Protein AF-A0A964LES9-F1 (afdb_monomer)

pLDDT: mean 86.51, std 13.23, range [36.75, 98.56]

Mean predicted aligned error: 6.89 Å

Radius of gyration: 18.0 Å; Cα contacts (8 Å, |Δi|>4): 198; chains: 1; bounding box: 48×31×53 Å

Solvent-accessible surface area (backbone atoms only — not comparable to full-atom values): 10037 Å² total; per-residue (Å²): 134,85,75,81,73,82,69,82,77,55,87,87,73,53,68,49,96,70,88,88,81,90,80,90,77,80,62,59,78,55,73,83,80,60,86,73,91,56,91,70,44,57,62,54,49,46,55,54,49,52,52,50,50,34,63,65,66,68,49,41,94,92,39,78,73,73,69,61,69,37,74,42,69,45,69,88,65,76,84,57,80,57,36,58,56,53,36,35,46,77,71,75,43,54,75,95,76,56,82,66,83,80,65,56,65,69,49,65,58,51,12,73,46,42,41,48,50,36,37,44,42,30,29,62,91,74,37,37,41,76,37,82,58,75,10,34,41,38,34,33,32,42,55,72,35,60,75,69,67,43,69,90,66,52,42,81,47,77,39,51,110

Foldseek 3Di:
DDDPDPPPPPPLPAFDDDDDDDDDFADDADLVVDDDDDDPPSVVVNVVNVVVVCVRVVADPVRVDDWDKDAWHYDPADPDDCLLVLLCVVVVHHPVVPADVVHDVVSVVQSVQKTWGIKGWADCVHRHDDQPARKIKTWIDGNVCVVVVVSVSIDIDIDDD

Secondary structure (DSSP, 8-state):
----------GGG-----------------GGGS---STTHHHHHHHHHHHHHHHHHT-BTTBS-----EESS----SSS--HHHHHHHHTT--GGG---SSPPHHHHHHHTTEEEEEEEE-BTTTT-B--TTT-EEEEEEEHHHHHTT-GGG-EEEEE--

Nearest PDB structures (foldseek):
  1pv5-assembly1_A  TM=6.752E-01  e=9.722E-05  Bacillus subtilis

Sequence (161 aa):
MSRYETGKLDGEFRSFPCAVSFSQNWTIPDIDHFRFEGEGEYEKAWENIEELKQDLNGVSEERPFKSRHRLFGWPDPVEGDMQLECQLVANGISYGKGYPNPMPELIKVGAKDWQLLLQIDTDEENPGWMWGDVGRIYYWIHKDDLAARRFENVRLFLQCS

Structure (mmCIF, N/CA/C/O backbone):
data_AF-A0A964LES9-F1
#
_entry.id   AF-A0A964LES9-F1
#
loop_
_atom_site.group_PDB
_atom_site.id
_atom_site.type_symbol
_atom_site.label_atom_id
_atom_site.label_alt_id
_atom_site.label_comp_id
_atom_site.label_asym_id
_atom_site.label_entity_id
_atom_site.label_seq_id
_atom_site.pdbx_PDB_ins_code
_atom_site.Cartn_x
_atom_site.Cartn_y
_atom_site.Cartn_z
_atom_site.occupancy
_atom_site.B_iso_or_equiv
_atom_site.auth_seq_id
_atom_site.auth_comp_id
_atom_site.auth_asym_id
_atom_site.auth_atom_id
_atom_site.pdbx_PDB_model_num
ATOM 1 N N . MET A 1 1 ? -24.183 3.644 -23.852 1.00 36.75 1 MET A N 1
ATOM 2 C CA . MET A 1 1 ? -22.932 3.069 -23.316 1.00 36.75 1 MET A CA 1
ATOM 3 C C . MET A 1 1 ? -21.833 3.384 -24.311 1.00 36.75 1 MET A C 1
ATOM 5 O O . MET A 1 1 ? -21.814 2.794 -25.383 1.00 36.75 1 MET A O 1
ATOM 9 N N . SER A 1 2 ? -21.025 4.401 -24.012 1.00 40.75 2 SER A N 1
ATOM 10 C CA . SER A 1 2 ? -19.882 4.783 -24.843 1.00 40.75 2 SER A CA 1
ATOM 11 C C . SER A 1 2 ? -18.831 3.681 -24.727 1.00 40.75 2 SER A C 1
ATOM 13 O O . SER A 1 2 ? -18.369 3.398 -23.624 1.00 40.75 2 SER A O 1
ATOM 15 N N . ARG A 1 3 ? -18.518 3.001 -25.833 1.00 43.09 3 ARG A N 1
ATOM 16 C CA . ARG A 1 3 ? -17.323 2.159 -25.904 1.00 43.09 3 ARG A CA 1
ATOM 17 C C . ARG A 1 3 ? -16.143 3.121 -25.909 1.00 43.09 3 ARG A C 1
ATOM 19 O O . ARG A 1 3 ? -16.045 3.925 -26.828 1.00 43.09 3 ARG A O 1
ATOM 26 N N . TYR A 1 4 ? -15.289 3.055 -24.894 1.00 46.28 4 TYR A N 1
ATOM 27 C CA . TYR A 1 4 ? -13.987 3.706 -24.959 1.00 46.28 4 TYR A CA 1
ATOM 28 C C . TYR A 1 4 ? -13.253 3.117 -26.168 1.00 46.28 4 TYR A C 1
ATOM 30 O O . TYR A 1 4 ? -12.919 1.932 -26.180 1.00 46.28 4 TYR A O 1
ATOM 38 N N . GLU A 1 5 ? -13.095 3.913 -27.224 1.00 46.25 5 GLU A N 1
ATOM 39 C CA . GLU A 1 5 ? -12.157 3.597 -28.292 1.00 46.25 5 GLU A CA 1
ATOM 40 C C . GLU A 1 5 ? -10.777 3.542 -27.640 1.00 46.25 5 GLU A C 1
ATOM 42 O O . GLU A 1 5 ? -10.341 4.503 -27.007 1.00 46.25 5 GLU A O 1
ATOM 47 N N . THR A 1 6 ? -10.107 2.396 -27.734 1.00 52.66 6 THR A N 1
ATOM 48 C CA . THR A 1 6 ? -8.700 2.282 -27.361 1.00 52.66 6 THR A CA 1
ATOM 49 C C . THR A 1 6 ? -7.923 3.165 -28.329 1.00 52.66 6 THR A C 1
ATOM 51 O O . THR A 1 6 ? -7.589 2.732 -29.436 1.00 52.66 6 THR A O 1
ATOM 54 N N . GLY A 1 7 ? -7.711 4.428 -27.953 1.00 55.47 7 GLY A N 1
ATOM 55 C CA . GLY A 1 7 ? -6.795 5.314 -28.654 1.00 55.47 7 GLY A CA 1
ATOM 56 C C . GLY A 1 7 ? -5.472 4.581 -28.844 1.00 55.47 7 GLY A C 1
ATOM 57 O O . GLY A 1 7 ? -5.034 3.841 -27.960 1.00 55.47 7 GLY A O 1
ATOM 58 N N . LYS A 1 8 ? -4.861 4.716 -30.023 1.00 54.16 8 LYS A N 1
ATOM 59 C CA . LYS A 1 8 ? -3.488 4.248 -30.215 1.00 54.16 8 LYS A CA 1
ATOM 60 C C . LYS A 1 8 ? -2.638 4.953 -29.163 1.00 54.16 8 LYS A C 1
ATOM 62 O O . LYS A 1 8 ? -2.453 6.159 -29.275 1.00 54.16 8 LYS A O 1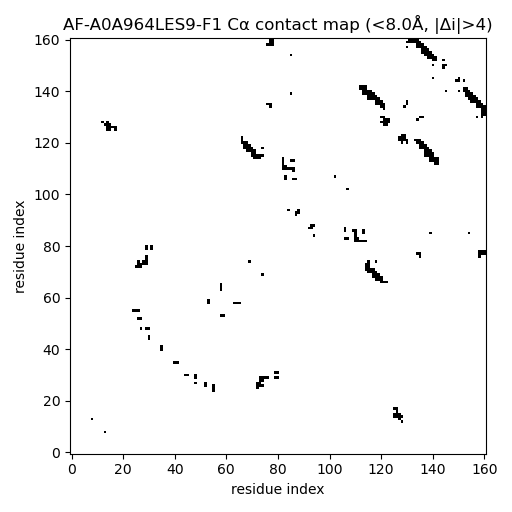
ATOM 67 N N . LEU A 1 9 ? -2.157 4.202 -28.175 1.00 58.03 9 LEU A N 1
ATOM 68 C CA . LEU A 1 9 ? -1.062 4.646 -27.327 1.00 58.03 9 LEU A CA 1
ATOM 69 C C . LEU A 1 9 ? 0.092 4.965 -28.285 1.00 58.03 9 LEU A C 1
ATOM 71 O O . LEU A 1 9 ? 0.536 4.106 -29.056 1.00 58.03 9 LEU A O 1
ATOM 75 N N . ASP A 1 10 ? 0.466 6.234 -28.345 1.00 58.16 10 ASP A N 1
ATOM 76 C CA . ASP A 1 10 ? 1.651 6.701 -29.044 1.00 58.16 10 ASP A CA 1
ATOM 77 C C . ASP A 1 10 ? 2.911 6.119 -28.382 1.00 58.16 10 ASP A C 1
ATOM 79 O O . ASP A 1 10 ? 2.863 5.390 -27.389 1.00 58.16 10 ASP A O 1
ATOM 83 N N . GLY A 1 11 ? 4.069 6.336 -29.007 1.00 58.81 11 GLY A N 1
ATOM 84 C CA . GLY A 1 11 ? 5.322 5.701 -28.588 1.00 58.81 11 GLY A CA 1
ATOM 85 C C . GLY A 1 11 ? 5.756 6.007 -27.150 1.00 58.81 11 GLY A C 1
ATOM 86 O O . GLY A 1 11 ? 6.621 5.291 -26.652 1.00 58.81 11 GLY A O 1
ATOM 87 N N . GLU A 1 12 ? 5.161 7.015 -26.508 1.00 61.53 12 GLU A N 1
ATOM 88 C CA . GLU A 1 12 ? 5.516 7.510 -25.173 1.00 61.53 12 GLU A CA 1
ATOM 89 C C . GLU A 1 12 ? 4.939 6.668 -24.022 1.00 61.53 12 GLU A C 1
ATOM 91 O O . GLU A 1 12 ? 5.509 6.677 -22.940 1.00 61.53 12 GLU A O 1
ATOM 96 N N . PHE A 1 13 ? 3.901 5.850 -24.245 1.00 66.31 13 PHE A N 1
ATOM 97 C CA . PHE A 1 13 ? 3.311 4.982 -23.202 1.00 66.31 13 PHE A CA 1
ATOM 98 C C . PHE A 1 13 ? 3.594 3.490 -23.426 1.00 66.31 13 PHE A C 1
ATOM 100 O O . PHE A 1 13 ? 2.767 2.619 -23.132 1.00 66.31 13 PHE A O 1
ATOM 107 N N . ARG A 1 14 ? 4.751 3.168 -24.015 1.00 71.81 14 ARG A N 1
ATOM 108 C CA . ARG A 1 14 ? 5.150 1.778 -24.262 1.00 71.81 14 ARG A CA 1
ATOM 109 C C . ARG A 1 14 ? 5.530 1.099 -22.954 1.00 71.81 14 ARG A C 1
ATOM 111 O O . ARG A 1 14 ? 6.516 1.465 -22.335 1.00 71.81 14 ARG A O 1
ATOM 118 N N . SER A 1 15 ? 4.791 0.049 -22.613 1.00 79.50 15 SER A N 1
ATOM 119 C CA . SER A 1 15 ? 5.236 -0.938 -21.634 1.00 79.50 15 SER A CA 1
ATOM 120 C C . SER A 1 15 ? 5.711 -2.200 -22.340 1.00 79.50 15 SER A C 1
ATOM 122 O O . SER A 1 15 ? 5.209 -2.568 -23.410 1.00 79.50 15 SER A O 1
ATOM 124 N N . PHE A 1 16 ? 6.684 -2.870 -21.740 1.00 81.75 16 PHE A N 1
ATOM 125 C CA . PHE A 1 16 ? 7.219 -4.124 -22.244 1.00 81.75 16 PHE A CA 1
ATOM 126 C C . PHE A 1 16 ? 6.779 -5.276 -21.342 1.00 81.75 16 PHE A C 1
ATOM 128 O O . PHE A 1 16 ? 6.797 -5.141 -20.120 1.00 81.75 16 PHE A O 1
ATOM 135 N N . PRO A 1 17 ? 6.385 -6.431 -21.903 1.00 85.94 17 PRO A N 1
ATOM 136 C CA . PRO A 1 17 ? 6.217 -7.628 -21.098 1.00 85.94 17 PRO A CA 1
ATOM 137 C C . PRO A 1 17 ? 7.530 -7.950 -20.381 1.00 85.94 17 PRO A C 1
ATOM 139 O O . PRO A 1 17 ? 8.571 -8.094 -21.024 1.00 85.94 17 PRO A O 1
ATOM 142 N N . CYS A 1 18 ? 7.475 -8.100 -19.063 1.00 87.81 18 CYS A N 1
ATOM 143 C CA . CYS A 1 18 ? 8.614 -8.479 -18.241 1.00 87.81 18 CYS A CA 1
ATOM 144 C C . CYS A 1 18 ? 8.290 -9.737 -17.424 1.00 87.81 18 CYS A C 1
ATOM 146 O O . CYS A 1 18 ? 7.128 -10.090 -17.204 1.00 87.81 18 CYS A O 1
ATOM 148 N N . ALA A 1 19 ? 9.329 -10.465 -17.017 1.00 90.75 19 ALA A N 1
ATOM 149 C CA . ALA A 1 19 ? 9.161 -11.606 -16.130 1.00 90.75 19 ALA A CA 1
ATOM 150 C C . ALA A 1 19 ? 8.921 -11.117 -14.697 1.00 90.75 19 ALA A C 1
ATOM 152 O O . ALA A 1 19 ? 9.601 -10.208 -14.230 1.00 90.75 19 ALA A O 1
ATOM 153 N N . VAL A 1 20 ? 7.998 -11.763 -13.986 1.00 90.44 20 VAL A N 1
ATOM 154 C CA . VAL A 1 20 ? 7.761 -11.485 -12.566 1.00 90.44 20 VAL A CA 1
ATOM 155 C C . VAL A 1 20 ? 8.575 -12.461 -11.722 1.00 90.44 20 VAL A C 1
ATOM 157 O O . VAL A 1 20 ? 8.438 -13.677 -11.865 1.00 90.44 20 VAL A O 1
ATOM 160 N N . SER A 1 21 ? 9.399 -11.931 -10.821 1.00 91.56 21 SER A N 1
ATOM 161 C CA . SER A 1 21 ? 10.096 -12.702 -9.790 1.00 91.56 21 SER A CA 1
ATOM 162 C C . SER A 1 21 ? 9.573 -12.320 -8.414 1.00 91.56 21 SER A C 1
ATOM 164 O O . SER A 1 21 ? 9.537 -11.140 -8.074 1.00 91.56 21 SER A O 1
ATOM 166 N N . PHE A 1 22 ? 9.209 -13.315 -7.609 1.00 93.38 22 PHE A N 1
ATOM 167 C CA . PHE A 1 22 ? 8.725 -13.089 -6.252 1.00 93.38 22 PHE A CA 1
ATOM 168 C C . PHE A 1 22 ? 9.833 -13.326 -5.230 1.00 93.38 22 PHE A C 1
ATOM 170 O O . PHE A 1 22 ? 10.567 -14.311 -5.305 1.00 93.38 22 PHE A O 1
ATOM 177 N N . SER A 1 23 ? 9.892 -12.452 -4.233 1.00 92.81 23 SER A N 1
ATOM 178 C CA . SER A 1 23 ? 10.693 -12.619 -3.024 1.00 92.81 23 SER A CA 1
ATOM 179 C C . SER A 1 23 ? 9.886 -12.153 -1.821 1.00 92.81 23 SER A C 1
ATOM 181 O O . SER A 1 23 ? 9.071 -11.239 -1.936 1.00 92.81 23 SER A O 1
ATOM 183 N N . GLN A 1 24 ? 10.125 -12.759 -0.662 1.00 93.25 24 GLN A N 1
ATOM 184 C CA . GLN A 1 24 ? 9.564 -12.277 0.595 1.00 93.25 24 GLN A CA 1
ATOM 185 C C . GLN A 1 24 ? 10.468 -11.197 1.180 1.00 93.25 24 GLN A C 1
ATOM 187 O O . GLN A 1 24 ? 11.690 -11.329 1.146 1.00 93.25 24 GLN A O 1
ATOM 192 N N . ASN A 1 25 ? 9.861 -10.147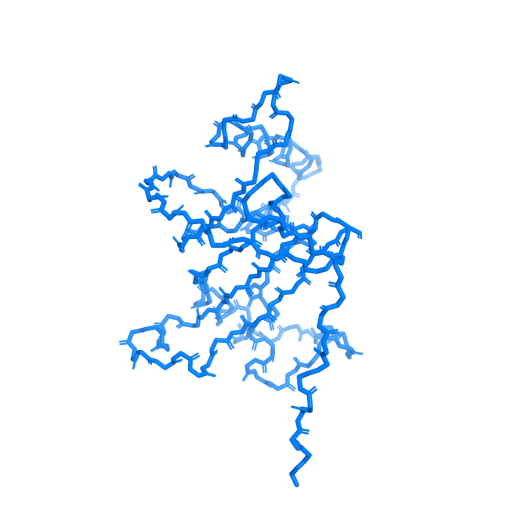 1.720 1.00 90.69 25 ASN A N 1
ATOM 193 C CA . ASN A 1 25 ? 10.562 -9.099 2.441 1.00 90.69 25 ASN A CA 1
ATOM 194 C C . ASN A 1 25 ? 9.697 -8.618 3.608 1.00 90.69 25 ASN A C 1
ATOM 196 O O . ASN A 1 25 ? 8.470 -8.735 3.563 1.00 90.69 25 ASN A O 1
ATOM 200 N N . TRP A 1 26 ? 10.335 -8.083 4.642 1.00 93.56 26 TRP A N 1
ATOM 201 C CA . TRP A 1 26 ? 9.636 -7.388 5.709 1.00 93.56 26 TRP A CA 1
ATOM 202 C C . TRP A 1 26 ? 9.207 -6.000 5.235 1.00 93.56 26 TRP A C 1
ATOM 204 O O . TRP A 1 26 ? 9.853 -5.364 4.404 1.00 93.56 26 TRP A O 1
ATOM 214 N N . THR A 1 27 ? 8.087 -5.543 5.778 1.00 93.19 27 THR A N 1
ATOM 215 C CA . THR A 1 27 ? 7.535 -4.206 5.561 1.00 93.19 27 THR A CA 1
ATOM 216 C C . THR A 1 27 ? 7.083 -3.669 6.905 1.00 93.19 27 THR A C 1
ATOM 218 O O . THR A 1 27 ? 6.622 -4.455 7.739 1.00 93.19 27 THR A O 1
ATOM 221 N N . ILE A 1 28 ? 7.159 -2.360 7.099 1.00 92.94 28 ILE A N 1
ATOM 222 C CA . ILE A 1 28 ? 6.738 -1.691 8.331 1.00 92.94 28 ILE A CA 1
ATOM 223 C C . ILE A 1 28 ? 5.627 -0.685 8.026 1.00 92.94 28 ILE A C 1
ATOM 225 O O . ILE A 1 28 ? 5.576 -0.189 6.901 1.00 92.94 28 ILE A O 1
ATOM 229 N N . PRO A 1 29 ? 4.722 -0.418 8.983 1.00 92.00 29 PRO A N 1
ATOM 230 C CA . PRO A 1 29 ? 3.679 0.576 8.791 1.00 92.00 29 PRO A CA 1
ATOM 231 C C . PRO A 1 29 ? 4.271 1.965 8.573 1.00 92.00 29 PRO A C 1
ATOM 233 O O . PRO A 1 29 ? 5.380 2.264 9.024 1.00 92.00 29 PRO A O 1
ATOM 236 N N . ASP A 1 30 ? 3.491 2.810 7.913 1.00 89.75 30 ASP A N 1
ATOM 237 C CA . ASP A 1 30 ? 3.821 4.220 7.783 1.00 89.75 30 ASP A CA 1
ATOM 238 C C . ASP A 1 30 ? 3.690 4.966 9.125 1.00 89.75 30 ASP A C 1
ATOM 240 O O . ASP A 1 30 ? 3.065 4.466 10.069 1.00 89.75 30 ASP A O 1
ATOM 244 N N . ILE A 1 31 ? 4.282 6.159 9.221 1.00 90.31 31 ILE A N 1
ATOM 245 C CA . ILE A 1 31 ? 4.280 6.961 10.446 1.00 90.31 31 ILE A CA 1
ATOM 246 C C . ILE A 1 31 ? 2.862 7.289 10.936 1.00 90.31 31 ILE A C 1
ATOM 248 O O . ILE A 1 31 ? 2.632 7.341 12.146 1.00 90.31 31 ILE A O 1
ATOM 252 N N . ASP A 1 32 ? 1.901 7.398 10.016 1.00 87.81 32 ASP A N 1
ATOM 253 C CA . ASP A 1 32 ? 0.486 7.669 10.302 1.00 87.81 32 ASP A CA 1
ATOM 254 C C . ASP A 1 32 ? -0.183 6.613 11.208 1.00 87.81 32 ASP A C 1
ATOM 256 O O . ASP A 1 32 ? -1.243 6.855 11.794 1.00 87.81 32 ASP A O 1
ATOM 260 N N . HIS A 1 33 ? 0.429 5.433 11.370 1.00 88.44 33 HIS A N 1
ATOM 261 C CA . HIS A 1 33 ? -0.062 4.372 12.261 1.00 88.44 33 HIS A CA 1
ATOM 262 C C . HIS A 1 33 ? 0.316 4.558 13.729 1.00 88.44 33 HIS A C 1
ATOM 264 O O . HIS A 1 33 ? -0.207 3.851 14.599 1.00 88.44 33 HIS A O 1
ATOM 270 N N . PHE A 1 34 ? 1.213 5.491 14.025 1.00 89.69 34 PHE A N 1
ATOM 271 C CA . PHE A 1 34 ? 1.722 5.729 15.367 1.00 89.69 34 PHE A CA 1
ATOM 272 C C . PHE A 1 34 ? 1.065 6.955 16.005 1.00 89.69 34 PHE A C 1
ATOM 274 O O . PHE A 1 34 ? 0.489 7.819 15.348 1.00 89.69 34 PHE A O 1
ATOM 281 N N . ARG A 1 35 ? 1.109 7.007 17.338 1.00 88.56 35 ARG A N 1
ATOM 282 C CA . ARG A 1 35 ? 0.637 8.152 18.120 1.00 88.56 35 ARG A CA 1
ATOM 283 C C . ARG A 1 35 ? 1.813 8.771 18.846 1.00 88.56 35 ARG A C 1
ATOM 285 O O . ARG A 1 35 ? 2.595 8.046 19.455 1.00 88.56 35 ARG A O 1
ATOM 292 N N . PHE A 1 36 ? 1.868 10.093 18.811 1.00 90.56 36 PHE A N 1
ATOM 293 C CA . PHE A 1 36 ? 2.921 10.893 19.418 1.00 90.56 36 PHE A CA 1
ATOM 294 C C . PHE A 1 36 ? 2.276 11.869 20.396 1.00 90.56 36 PHE A C 1
ATOM 296 O O . PHE A 1 36 ? 1.273 12.504 20.062 1.00 90.56 36 PHE A O 1
ATOM 303 N N . GLU A 1 37 ? 2.812 11.947 21.610 1.00 88.88 37 GLU A N 1
ATOM 304 C CA . GLU A 1 37 ? 2.277 12.806 22.677 1.00 88.88 37 GLU A CA 1
ATOM 305 C C . GLU A 1 37 ? 3.299 13.865 23.116 1.00 88.88 37 GLU A C 1
ATOM 307 O O . GLU A 1 37 ? 2.912 14.918 23.625 1.00 88.88 37 GLU A O 1
ATOM 312 N N . GLY A 1 38 ? 4.592 13.610 22.897 1.00 89.56 38 GLY A N 1
ATOM 313 C CA . GLY A 1 38 ? 5.691 14.510 23.229 1.00 89.56 38 GLY A CA 1
ATOM 314 C C . GLY A 1 38 ? 6.176 15.373 22.061 1.00 89.56 38 GLY A C 1
ATOM 315 O O . GLY A 1 38 ? 6.124 14.990 20.892 1.00 89.56 38 GLY A O 1
ATOM 316 N N . GLU A 1 39 ? 6.712 16.548 22.396 1.00 89.25 39 GLU A N 1
ATOM 317 C CA . GLU A 1 39 ? 7.379 17.438 21.441 1.00 89.25 39 GLU A CA 1
ATOM 318 C C . GLU A 1 39 ? 8.642 16.770 20.869 1.00 89.25 39 GLU A C 1
ATOM 320 O O . GLU A 1 39 ? 9.488 16.264 21.614 1.00 89.25 39 GLU A O 1
ATOM 325 N N . GLY A 1 40 ? 8.777 16.753 19.541 1.00 89.44 40 GLY A N 1
ATOM 326 C CA . GLY A 1 40 ? 9.924 16.149 18.860 1.00 89.44 40 GLY A CA 1
ATOM 327 C C . GLY A 1 40 ? 9.891 14.619 18.754 1.00 89.44 40 GLY A C 1
ATOM 328 O O . GLY A 1 40 ? 10.866 14.028 18.287 1.00 89.44 40 GLY A O 1
ATOM 329 N N . GLU A 1 41 ? 8.838 13.943 19.234 1.00 93.69 41 GLU A N 1
ATOM 330 C CA . GLU A 1 41 ? 8.706 12.483 19.095 1.00 93.69 41 GLU A CA 1
ATOM 331 C C . GLU A 1 41 ? 8.397 12.071 17.656 1.00 93.69 41 GLU A C 1
ATOM 333 O O . GLU A 1 41 ? 8.933 11.068 17.188 1.00 93.69 41 GLU A O 1
ATOM 338 N N . TYR A 1 42 ? 7.570 12.858 16.962 1.00 92.31 42 TYR A N 1
ATOM 339 C CA . TYR A 1 42 ? 7.188 12.601 15.576 1.00 92.31 42 TYR A CA 1
ATOM 340 C C . TYR A 1 42 ? 8.408 12.633 14.657 1.00 92.31 42 TYR A C 1
ATOM 342 O O . TYR A 1 42 ? 8.650 11.678 13.930 1.00 92.31 42 TYR A O 1
ATOM 350 N N . GLU A 1 43 ? 9.216 13.692 14.730 1.00 93.31 43 GLU A N 1
ATOM 351 C CA . GLU A 1 43 ? 10.388 13.882 13.874 1.00 93.31 43 GLU A CA 1
ATOM 352 C C . GLU A 1 43 ? 11.402 12.754 14.070 1.00 93.31 43 GLU A C 1
ATOM 354 O O . GLU A 1 43 ? 11.864 12.157 13.102 1.00 93.31 43 GLU A O 1
ATOM 359 N N . LYS A 1 44 ? 11.675 12.379 15.326 1.00 93.19 44 LYS A N 1
ATOM 360 C CA . LYS A 1 44 ? 12.563 11.249 15.636 1.00 93.19 44 LYS A CA 1
ATOM 361 C C . LYS A 1 44 ? 12.011 9.924 15.121 1.00 93.19 44 LYS A C 1
ATOM 363 O O . LYS A 1 44 ? 12.766 9.081 14.646 1.00 93.19 44 LYS A O 1
ATOM 368 N N . ALA A 1 45 ? 10.708 9.694 15.265 1.00 93.81 45 ALA A N 1
ATOM 369 C CA . ALA A 1 45 ? 10.085 8.475 14.768 1.00 93.81 45 ALA A CA 1
ATOM 370 C C . ALA A 1 45 ? 10.106 8.418 13.241 1.00 93.81 45 ALA A C 1
ATOM 372 O O . ALA A 1 45 ? 10.359 7.352 12.689 1.00 93.81 45 ALA A O 1
ATOM 373 N N . TRP A 1 46 ? 9.898 9.555 12.579 1.00 91.62 46 TRP A N 1
ATOM 374 C CA . TRP A 1 46 ? 9.977 9.679 11.132 1.00 91.62 46 TRP A CA 1
ATOM 375 C C . TRP A 1 46 ? 11.369 9.317 10.623 1.00 91.62 46 TRP A C 1
ATOM 377 O O . TRP A 1 46 ? 11.485 8.426 9.788 1.00 91.62 46 TRP A O 1
ATOM 387 N N . GLU A 1 47 ? 12.417 9.914 11.196 1.00 92.88 47 GLU A N 1
ATOM 388 C CA . GLU A 1 47 ? 13.809 9.605 10.841 1.00 92.88 47 GLU A CA 1
ATOM 389 C C . GLU A 1 47 ? 14.111 8.106 10.999 1.00 92.88 47 GLU A C 1
ATOM 391 O O . GLU A 1 47 ? 14.605 7.473 10.068 1.00 92.88 47 GLU A O 1
ATOM 396 N N . ASN A 1 48 ? 13.727 7.511 12.135 1.00 92.75 48 ASN A N 1
ATOM 397 C CA . ASN A 1 48 ? 13.947 6.084 12.393 1.00 92.75 48 ASN A CA 1
ATOM 398 C C . ASN A 1 48 ? 13.164 5.173 11.429 1.00 92.75 48 ASN A C 1
ATOM 400 O O . ASN A 1 48 ? 13.664 4.128 11.014 1.00 92.75 48 ASN A O 1
ATOM 404 N N . ILE A 1 49 ? 11.915 5.520 11.103 1.00 92.19 49 ILE A N 1
ATOM 405 C CA . ILE A 1 49 ? 11.082 4.744 10.175 1.00 92.19 49 ILE A CA 1
ATOM 406 C C . ILE A 1 49 ? 11.660 4.822 8.763 1.00 92.19 49 ILE A C 1
ATOM 408 O O . ILE A 1 49 ? 11.730 3.796 8.089 1.00 92.19 49 ILE A O 1
ATOM 412 N N . GLU A 1 50 ? 12.095 5.999 8.318 1.00 89.00 50 GLU A N 1
ATOM 413 C CA . GLU A 1 50 ? 12.694 6.170 6.995 1.00 89.00 50 GLU A CA 1
ATOM 414 C C . GLU A 1 50 ? 14.038 5.441 6.872 1.00 89.00 50 GLU A C 1
ATOM 416 O O . GLU A 1 50 ? 14.265 4.768 5.866 1.00 89.00 50 GLU A O 1
ATOM 421 N N . GLU A 1 51 ? 14.885 5.465 7.906 1.00 90.50 51 GLU A N 1
ATOM 422 C CA . GLU A 1 51 ? 16.115 4.660 7.955 1.00 90.50 51 GLU A CA 1
ATOM 423 C C . GLU A 1 51 ? 15.798 3.157 7.845 1.00 90.50 51 GLU A C 1
ATOM 425 O O . GLU A 1 51 ? 16.329 2.460 6.978 1.00 90.50 51 GLU A O 1
ATOM 430 N N . LEU A 1 52 ? 14.839 2.659 8.633 1.00 91.50 52 LEU A N 1
ATOM 431 C CA . LEU A 1 52 ? 14.407 1.259 8.559 1.00 91.50 52 LEU A CA 1
ATOM 432 C C . LEU A 1 52 ? 13.813 0.895 7.192 1.00 91.50 52 LEU A C 1
ATOM 434 O O . LEU A 1 52 ? 14.055 -0.205 6.690 1.00 91.50 52 LEU A O 1
ATOM 438 N N . LYS A 1 53 ? 13.035 1.789 6.567 1.00 89.25 53 LYS A N 1
ATOM 439 C CA . LYS A 1 53 ? 12.516 1.583 5.207 1.00 89.25 53 LYS A CA 1
ATOM 440 C C . LYS A 1 53 ? 13.669 1.482 4.208 1.00 89.25 53 LYS A C 1
ATOM 442 O O . LYS A 1 53 ? 13.618 0.607 3.345 1.00 89.25 53 LYS A O 1
ATOM 447 N N . GLN A 1 54 ? 14.698 2.324 4.305 1.00 87.25 54 GLN A N 1
ATOM 448 C CA . GLN A 1 54 ? 15.870 2.264 3.421 1.00 87.25 54 GLN A CA 1
ATOM 449 C C . GLN A 1 54 ? 16.609 0.928 3.553 1.00 87.25 54 GLN A C 1
ATOM 451 O O . GLN A 1 54 ? 16.837 0.263 2.534 1.00 87.25 54 GLN A O 1
ATOM 456 N N . ASP A 1 55 ? 16.868 0.487 4.786 1.00 88.69 55 ASP A N 1
ATOM 457 C CA . ASP A 1 55 ? 17.512 -0.795 5.087 1.00 88.69 55 ASP A CA 1
ATOM 458 C C . ASP A 1 55 ? 16.716 -1.982 4.533 1.00 88.69 55 ASP A C 1
ATOM 460 O O . ASP A 1 55 ? 17.249 -2.829 3.809 1.00 88.69 55 ASP A O 1
ATOM 464 N N . LEU A 1 56 ? 15.409 -2.029 4.814 1.00 88.94 56 LEU A N 1
ATOM 465 C CA . LEU A 1 56 ? 14.520 -3.090 4.332 1.00 88.94 56 LEU A CA 1
ATOM 466 C C . LEU A 1 56 ? 14.419 -3.114 2.806 1.00 88.94 56 LEU A C 1
ATOM 468 O O . LEU A 1 56 ? 14.270 -4.179 2.201 1.00 88.94 56 LEU A O 1
ATOM 472 N N . ASN A 1 57 ? 14.502 -1.951 2.168 1.00 85.25 57 ASN A N 1
ATOM 473 C CA . ASN A 1 57 ? 14.399 -1.818 0.721 1.00 85.25 57 ASN A CA 1
ATOM 474 C C . ASN A 1 57 ? 15.730 -2.064 -0.003 1.00 85.25 57 ASN A C 1
ATOM 476 O O . ASN A 1 57 ? 15.735 -2.226 -1.230 1.00 85.25 57 ASN A O 1
ATOM 480 N N . GLY A 1 58 ? 16.839 -2.149 0.738 1.00 83.06 58 GLY A N 1
ATOM 481 C CA . GLY A 1 58 ? 18.182 -2.273 0.181 1.00 83.06 58 GLY A CA 1
ATOM 482 C C . GLY A 1 58 ? 18.547 -1.075 -0.695 1.00 83.06 58 GLY A C 1
ATOM 483 O O . GLY A 1 58 ? 19.157 -1.258 -1.752 1.00 83.06 58 GLY A O 1
ATOM 484 N N . VAL A 1 59 ? 18.091 0.116 -0.300 1.00 76.06 59 VAL A N 1
ATOM 485 C CA . VAL A 1 59 ? 18.454 1.391 -0.929 1.00 76.06 59 VAL A CA 1
ATOM 486 C C . VAL A 1 59 ? 19.820 1.805 -0.387 1.00 76.06 59 VAL A C 1
ATOM 488 O O . VAL A 1 59 ? 20.106 1.635 0.793 1.00 76.06 59 VAL A O 1
ATOM 491 N N . SER A 1 60 ? 20.683 2.317 -1.257 1.00 68.38 60 SER A N 1
ATOM 492 C CA . SER A 1 60 ? 21.998 2.847 -0.888 1.00 68.38 60 SER A CA 1
ATOM 493 C C . SER A 1 60 ? 22.309 4.085 -1.720 1.00 68.38 60 SER A C 1
ATOM 495 O O . SER A 1 60 ? 21.631 4.343 -2.714 1.00 68.38 60 SER A O 1
ATOM 497 N N . GLU A 1 61 ? 23.364 4.826 -1.376 1.00 68.19 61 GLU A N 1
ATOM 498 C CA . GLU A 1 61 ? 23.829 5.961 -2.192 1.00 68.19 61 GLU A CA 1
ATOM 499 C C . GLU A 1 61 ? 24.112 5.566 -3.655 1.00 68.19 61 GLU A C 1
ATOM 501 O O . GLU A 1 61 ? 23.917 6.365 -4.567 1.00 68.19 61 GLU A O 1
ATOM 506 N N . GLU A 1 62 ? 24.524 4.316 -3.898 1.00 62.66 62 GLU A N 1
ATOM 507 C CA . GLU A 1 62 ? 24.796 3.783 -5.241 1.00 62.66 62 GLU A CA 1
ATOM 508 C C . GLU A 1 62 ? 23.525 3.384 -6.006 1.00 62.66 62 GLU A C 1
ATOM 510 O O . GLU A 1 62 ? 23.537 3.280 -7.233 1.00 62.66 62 GLU A O 1
ATOM 515 N N . ARG A 1 63 ? 22.424 3.128 -5.290 1.00 59.22 63 ARG A N 1
ATOM 516 C CA . ARG A 1 63 ? 21.105 2.808 -5.849 1.00 59.22 63 ARG A CA 1
ATOM 517 C C . ARG A 1 63 ? 20.035 3.593 -5.095 1.00 59.22 63 ARG A C 1
ATOM 519 O O . ARG A 1 63 ? 19.259 2.990 -4.349 1.00 59.22 63 ARG A O 1
ATOM 526 N N . PRO A 1 64 ? 19.987 4.923 -5.290 1.00 63.25 64 PRO A N 1
ATOM 527 C CA . PRO A 1 64 ? 19.067 5.786 -4.554 1.00 63.25 64 PRO A CA 1
ATOM 528 C C . PRO A 1 64 ? 17.607 5.497 -4.920 1.00 63.25 64 PRO A C 1
ATOM 530 O O . PRO A 1 64 ? 16.703 5.742 -4.125 1.00 63.25 64 PRO A O 1
ATOM 533 N N . PHE A 1 65 ? 17.378 4.913 -6.101 1.00 67.50 65 PHE A N 1
ATOM 534 C CA . PHE A 1 65 ? 16.062 4.540 -6.594 1.00 67.50 65 PHE A CA 1
ATOM 535 C C . PHE A 1 65 ? 16.074 3.086 -7.051 1.00 67.50 65 PHE A C 1
ATOM 537 O O . PHE A 1 65 ? 16.824 2.688 -7.940 1.00 67.50 65 PHE A O 1
ATOM 544 N N . LYS A 1 66 ? 15.230 2.280 -6.412 1.00 81.88 66 LYS A N 1
ATOM 545 C CA . LYS A 1 66 ? 14.927 0.914 -6.823 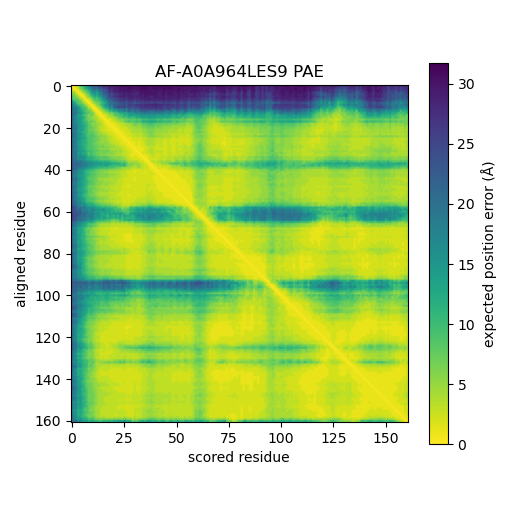1.00 81.88 66 LYS A CA 1
ATOM 546 C C . LYS A 1 66 ? 13.419 0.756 -6.779 1.00 81.88 66 LYS A C 1
ATOM 548 O O . LYS A 1 66 ? 12.842 0.914 -5.702 1.00 81.88 66 LYS A O 1
ATOM 553 N N . SER A 1 67 ? 12.813 0.457 -7.921 1.00 89.19 67 SER A N 1
ATOM 554 C CA . SER A 1 67 ? 11.373 0.232 -8.048 1.00 89.19 67 SER A CA 1
ATOM 555 C C . SER A 1 67 ? 10.915 -0.926 -7.168 1.00 89.19 67 SER A C 1
ATOM 557 O O . SER A 1 67 ? 11.578 -1.968 -7.089 1.00 89.19 67 SER A O 1
ATOM 559 N N . ARG A 1 68 ? 9.793 -0.739 -6.467 1.00 90.25 68 ARG A N 1
ATOM 560 C CA . ARG A 1 68 ? 9.264 -1.707 -5.494 1.00 90.25 68 ARG A CA 1
ATOM 561 C C . ARG A 1 68 ? 7.795 -2.007 -5.724 1.00 90.25 68 ARG A C 1
ATOM 563 O O . ARG A 1 68 ? 6.897 -1.335 -5.216 1.00 90.25 68 ARG A O 1
ATOM 570 N N . HIS A 1 69 ? 7.567 -3.114 -6.412 1.00 94.06 69 HIS A N 1
ATOM 571 C CA . HIS A 1 69 ? 6.248 -3.726 -6.525 1.00 94.06 69 HIS A CA 1
ATOM 572 C C . HIS A 1 69 ? 6.006 -4.636 -5.316 1.00 94.06 69 HIS A C 1
ATOM 574 O O . HIS A 1 69 ? 6.896 -5.397 -4.929 1.00 94.06 69 HIS A O 1
ATOM 580 N N . ARG A 1 70 ? 4.818 -4.578 -4.704 1.00 94.88 70 ARG A N 1
ATOM 581 C CA . ARG A 1 70 ? 4.493 -5.369 -3.501 1.00 94.88 70 ARG A CA 1
ATOM 582 C C . ARG A 1 70 ? 3.139 -6.035 -3.622 1.00 94.88 70 ARG A C 1
ATOM 584 O O . ARG A 1 70 ? 2.180 -5.407 -4.045 1.00 94.88 70 ARG A O 1
ATOM 591 N N . LEU A 1 71 ? 3.052 -7.284 -3.184 1.00 96.88 71 LEU A N 1
ATOM 592 C CA . LEU A 1 71 ? 1.790 -7.982 -2.976 1.00 96.88 71 LEU A CA 1
ATOM 593 C C . LEU A 1 71 ? 1.619 -8.177 -1.467 1.00 96.88 71 LEU A C 1
ATOM 595 O O . LEU A 1 71 ? 2.434 -8.869 -0.857 1.00 96.88 71 LEU A O 1
ATOM 599 N N . PHE A 1 72 ? 0.571 -7.589 -0.887 1.00 96.81 72 PHE A N 1
ATOM 600 C CA . PHE A 1 72 ? 0.360 -7.516 0.567 1.00 96.81 72 PHE A CA 1
ATOM 601 C C . PHE A 1 72 ? 1.491 -6.806 1.343 1.00 96.81 72 PHE A C 1
ATOM 603 O O . PHE A 1 72 ? 2.386 -6.194 0.758 1.00 96.81 72 PHE A O 1
ATOM 610 N N . GLY A 1 73 ? 1.424 -6.868 2.678 1.00 95.31 73 GLY A N 1
ATOM 611 C CA . GLY A 1 73 ? 2.324 -6.150 3.583 1.00 95.31 73 GLY A CA 1
ATOM 612 C C . GLY A 1 73 ? 1.888 -4.703 3.809 1.00 95.31 73 GLY A C 1
ATOM 613 O O . GLY A 1 73 ? 0.724 -4.356 3.600 1.00 95.31 73 GLY A O 1
ATOM 614 N N . TRP A 1 74 ? 2.829 -3.874 4.252 1.00 95.25 74 TRP A N 1
ATOM 615 C CA . TRP A 1 74 ? 2.648 -2.429 4.366 1.00 95.25 74 TRP A CA 1
ATOM 616 C C . TRP A 1 74 ? 3.100 -1.721 3.077 1.00 95.25 74 TRP A C 1
ATOM 618 O O . TRP A 1 74 ? 4.093 -2.145 2.474 1.00 95.25 74 TRP A O 1
ATOM 628 N N . PRO A 1 75 ? 2.369 -0.685 2.630 1.00 94.44 75 PRO A N 1
ATOM 629 C CA . PRO A 1 75 ? 2.737 0.110 1.460 1.00 94.44 75 PRO A CA 1
ATOM 630 C C . PRO A 1 75 ? 3.939 1.024 1.742 1.00 94.44 75 PRO A C 1
ATOM 632 O O . PRO A 1 75 ? 4.262 1.298 2.894 1.00 94.44 75 PRO A O 1
ATOM 635 N N . ASP A 1 76 ? 4.538 1.554 0.674 1.00 92.19 76 ASP A N 1
ATOM 636 C CA . ASP A 1 76 ? 5.457 2.701 0.716 1.00 92.19 76 ASP A CA 1
ATOM 637 C C . ASP A 1 76 ? 4.726 3.968 0.207 1.00 92.19 76 ASP A C 1
ATOM 639 O O . ASP A 1 76 ? 4.957 4.364 -0.945 1.00 92.19 76 ASP A O 1
ATOM 643 N N . PRO A 1 77 ? 3.806 4.563 0.998 1.00 92.69 77 PRO A N 1
ATOM 644 C CA . PRO A 1 77 ? 2.979 5.682 0.550 1.00 92.69 77 PRO A CA 1
ATOM 645 C C . PRO A 1 77 ? 3.827 6.903 0.178 1.00 92.69 77 PRO A C 1
ATOM 647 O O . PRO A 1 77 ? 4.913 7.110 0.715 1.00 92.69 77 PRO A O 1
ATOM 650 N N . VAL A 1 78 ? 3.318 7.711 -0.753 1.00 91.00 78 VAL A N 1
ATOM 651 C CA . VAL A 1 78 ? 3.928 8.994 -1.151 1.00 91.00 78 VAL A CA 1
ATOM 652 C C . VAL A 1 78 ? 3.259 10.152 -0.410 1.00 91.00 78 VAL A C 1
ATOM 654 O O . VAL A 1 78 ? 3.941 11.058 0.052 1.00 91.00 78 VAL A O 1
ATOM 657 N N . GLU A 1 79 ? 1.935 10.095 -0.244 1.00 90.31 79 GLU A N 1
ATOM 658 C CA . GLU A 1 79 ? 1.125 11.182 0.332 1.00 90.31 79 GLU A CA 1
ATOM 659 C C . GLU A 1 79 ? 0.496 10.813 1.692 1.00 90.31 79 GLU A C 1
ATOM 661 O O . GLU A 1 79 ? -0.366 11.532 2.193 1.00 90.31 79 GLU A O 1
ATOM 666 N N . GLY A 1 80 ? 0.916 9.693 2.291 1.00 90.38 80 GLY A N 1
ATOM 667 C CA . GLY A 1 80 ? 0.393 9.177 3.565 1.00 90.38 80 GLY A CA 1
ATOM 668 C C . GLY A 1 80 ? -0.522 7.956 3.425 1.00 90.38 80 GLY A C 1
ATOM 669 O O . GLY A 1 80 ? -0.748 7.427 2.327 1.00 90.38 80 GLY A O 1
ATOM 670 N N . ASP A 1 81 ? -1.013 7.462 4.563 1.00 90.94 81 ASP A N 1
ATOM 671 C CA . ASP A 1 81 ? -1.803 6.230 4.647 1.00 90.94 81 ASP A CA 1
ATOM 672 C C . ASP A 1 81 ? -3.198 6.345 3.998 1.00 90.94 81 ASP A C 1
ATOM 674 O O . ASP A 1 81 ? -3.918 7.331 4.142 1.00 90.94 81 ASP A O 1
ATOM 678 N N . MET A 1 82 ? -3.620 5.278 3.311 1.00 93.81 82 MET A N 1
ATOM 679 C CA . MET A 1 82 ? -4.870 5.236 2.538 1.00 93.81 82 MET A CA 1
ATOM 680 C C . MET A 1 82 ? -6.009 4.463 3.229 1.00 93.81 82 MET A C 1
ATOM 682 O O . MET A 1 82 ? -7.114 4.379 2.683 1.00 93.81 82 MET A O 1
ATOM 686 N N . GLN A 1 83 ? -5.807 3.860 4.407 1.00 94.00 83 GLN A N 1
ATOM 687 C CA . GLN A 1 83 ? -6.822 3.002 5.040 1.00 94.00 83 GLN A CA 1
ATOM 688 C C . GLN A 1 83 ? -8.075 3.779 5.435 1.00 94.00 83 GLN A C 1
ATOM 690 O O . GLN A 1 83 ? -9.204 3.314 5.235 1.00 94.00 83 GLN A O 1
ATOM 695 N N . LEU A 1 84 ? -7.880 4.977 5.987 1.00 91.25 84 LEU A N 1
ATOM 696 C CA . LEU A 1 84 ? -8.983 5.860 6.347 1.00 91.25 84 LEU A CA 1
ATOM 697 C C . LEU A 1 84 ? -9.774 6.276 5.102 1.00 91.25 84 LEU A C 1
ATOM 699 O O . LEU A 1 84 ? -11.007 6.248 5.117 1.00 91.25 84 LEU A O 1
ATOM 703 N N . GLU A 1 85 ? -9.077 6.601 4.016 1.00 90.62 85 GLU A N 1
ATOM 704 C CA . GLU A 1 85 ? -9.687 6.978 2.741 1.00 90.62 85 GLU A CA 1
ATOM 705 C C . GLU A 1 85 ? -10.508 5.837 2.147 1.00 90.62 85 GLU A C 1
ATOM 707 O O . GLU A 1 85 ? -11.661 6.037 1.756 1.00 90.62 85 GLU A O 1
ATOM 712 N N . CYS A 1 86 ? -9.966 4.617 2.159 1.00 94.19 86 CYS A N 1
ATOM 713 C CA . CYS A 1 86 ? -10.695 3.433 1.724 1.00 94.19 86 CYS A CA 1
ATOM 714 C C . CYS A 1 86 ? -12.012 3.272 2.492 1.00 94.19 86 CYS A C 1
ATOM 716 O O . CYS A 1 86 ? -13.068 3.051 1.887 1.00 94.19 86 CYS A O 1
ATOM 718 N N . GLN A 1 87 ? -11.967 3.431 3.818 1.00 94.19 87 GLN A N 1
ATOM 719 C CA . GLN A 1 87 ? -13.146 3.285 4.662 1.00 94.19 87 GLN A CA 1
ATOM 720 C C . GLN A 1 87 ? -14.174 4.389 4.423 1.00 94.19 87 GLN A C 1
ATOM 722 O O . GLN A 1 87 ? -15.373 4.109 4.375 1.00 94.19 87 GLN A O 1
ATOM 727 N N . LEU A 1 88 ? -13.739 5.632 4.239 1.00 91.38 88 LEU A N 1
ATOM 728 C CA . LEU A 1 88 ? -14.631 6.745 3.917 1.00 91.38 88 LEU A CA 1
ATOM 729 C C . LEU A 1 88 ? -15.352 6.509 2.594 1.00 91.38 88 LEU A C 1
ATOM 731 O O . LEU A 1 88 ? -16.583 6.578 2.549 1.00 91.38 88 LEU A O 1
ATOM 735 N N . VAL A 1 89 ? -14.613 6.139 1.546 1.00 89.69 89 VAL A N 1
ATOM 736 C CA . VAL A 1 89 ? -15.180 5.861 0.221 1.00 89.69 89 VAL A CA 1
ATOM 737 C C . VAL A 1 89 ? -16.156 4.688 0.280 1.00 89.69 89 VAL A C 1
ATOM 739 O O . VAL A 1 89 ? -17.240 4.761 -0.300 1.00 89.69 89 VAL A O 1
ATOM 742 N N . ALA A 1 90 ? -15.834 3.626 1.022 1.00 90.81 90 ALA A N 1
ATOM 743 C CA . ALA A 1 90 ? -16.740 2.494 1.223 1.00 90.81 90 ALA A CA 1
ATOM 744 C C . ALA A 1 90 ? -18.035 2.863 1.964 1.00 90.81 90 ALA A C 1
ATOM 746 O O . ALA A 1 90 ? -19.048 2.190 1.792 1.00 90.81 90 ALA A O 1
ATOM 747 N N . ASN A 1 91 ? -18.028 3.962 2.721 1.00 90.12 91 ASN A N 1
ATOM 748 C CA . ASN A 1 91 ? -19.201 4.525 3.386 1.00 90.12 91 ASN A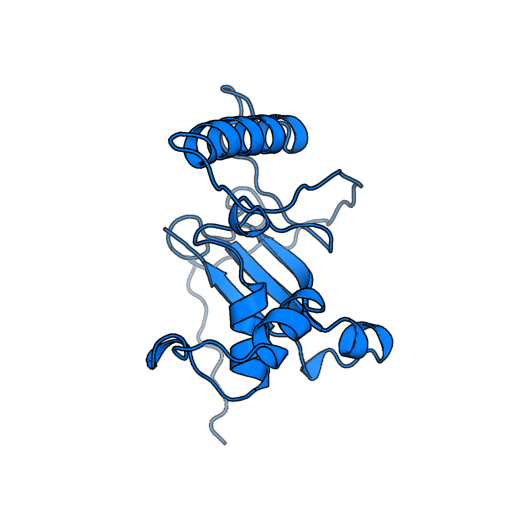 CA 1
ATOM 749 C C . ASN A 1 91 ? -19.808 5.721 2.620 1.00 90.12 91 ASN A C 1
ATOM 751 O O . ASN A 1 91 ? -20.612 6.470 3.172 1.00 90.12 91 ASN A O 1
ATOM 755 N N . GLY A 1 92 ? -19.449 5.906 1.343 1.00 88.00 92 GLY A N 1
ATOM 756 C CA . GLY A 1 92 ? -20.026 6.932 0.467 1.00 88.00 92 GLY A CA 1
ATOM 757 C C . GLY A 1 92 ? -19.516 8.356 0.714 1.00 88.00 92 GLY A C 1
ATOM 758 O O . GLY A 1 92 ? -20.136 9.317 0.253 1.00 88.00 92 GLY A O 1
ATOM 759 N N . ILE A 1 93 ? -18.400 8.512 1.427 1.00 85.81 93 ILE A N 1
ATOM 760 C CA . ILE A 1 93 ? -17.790 9.804 1.753 1.00 85.81 93 ILE A CA 1
ATOM 761 C C . ILE A 1 93 ? -16.595 10.026 0.820 1.00 85.81 93 ILE A C 1
ATOM 763 O O . ILE A 1 93 ? -15.649 9.245 0.808 1.00 85.81 93 ILE A O 1
ATOM 767 N N . SER A 1 94 ? -16.653 11.082 0.005 1.00 73.69 94 SER A N 1
ATOM 768 C CA . SER A 1 94 ? -15.625 11.396 -0.997 1.00 73.69 94 SER A CA 1
ATOM 769 C C . SER A 1 94 ? -14.634 12.451 -0.498 1.00 73.69 94 SER A C 1
ATOM 771 O O . SER A 1 94 ? -15.043 13.444 0.107 1.00 73.69 94 SER A O 1
ATOM 773 N N . TYR A 1 95 ? -13.358 12.261 -0.853 1.00 63.25 95 TYR A N 1
ATOM 774 C CA . TYR A 1 95 ? -12.212 13.138 -0.577 1.00 63.25 95 TYR A CA 1
ATOM 775 C C . TYR A 1 95 ? -12.472 14.624 -0.878 1.00 63.25 95 TYR A C 1
ATOM 777 O O . TYR A 1 95 ? -12.142 15.496 -0.078 1.00 63.25 95 TYR A O 1
ATOM 785 N N . GLY A 1 96 ? -13.171 14.931 -1.979 1.00 62.06 96 GLY A N 1
ATOM 786 C CA . GLY A 1 96 ? -13.418 16.312 -2.417 1.00 62.06 96 GLY A CA 1
ATOM 787 C C . GLY A 1 96 ? -14.308 17.152 -1.489 1.00 62.06 96 GLY A C 1
ATOM 788 O O . GLY A 1 96 ? -14.503 18.337 -1.746 1.00 62.06 96 GLY A O 1
ATOM 789 N N . LYS A 1 97 ? -14.875 16.557 -0.431 1.00 62.3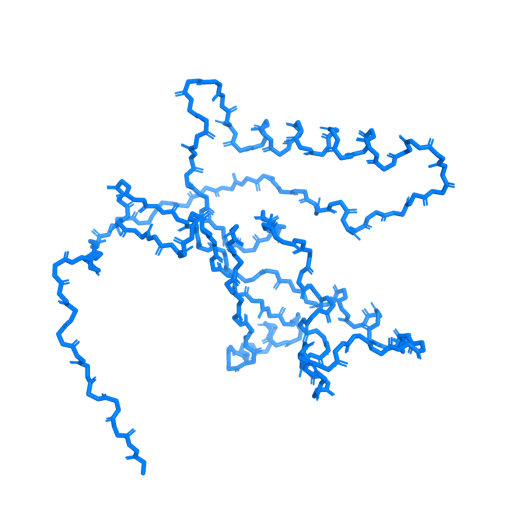8 97 LYS A N 1
ATOM 790 C CA . LYS A 1 97 ? -15.706 17.250 0.569 1.00 62.38 97 LYS A CA 1
ATOM 791 C C . LYS A 1 97 ? -15.006 17.441 1.919 1.00 62.38 97 LYS A C 1
ATOM 793 O O . LYS A 1 97 ? -15.614 18.014 2.822 1.00 62.38 97 LYS A O 1
ATOM 798 N N . GLY A 1 98 ? -13.755 16.994 2.042 1.00 68.12 98 GLY A N 1
ATOM 799 C CA . GLY A 1 98 ? -13.010 16.980 3.295 1.00 68.12 98 GLY A CA 1
ATOM 800 C C . GLY A 1 98 ? -13.432 15.853 4.241 1.00 68.12 98 GLY A C 1
ATOM 801 O O . GLY A 1 98 ? -14.409 15.133 4.017 1.00 68.12 98 GLY A O 1
ATOM 802 N N . TYR A 1 99 ? -12.665 15.702 5.319 1.00 79.12 99 TYR A N 1
ATOM 803 C CA . TYR A 1 99 ? -12.911 14.694 6.343 1.00 79.12 99 TYR A CA 1
ATOM 804 C C . TYR A 1 99 ? -14.057 15.111 7.281 1.00 79.12 99 TYR A C 1
ATOM 806 O O . TYR A 1 99 ? -14.101 16.266 7.715 1.00 79.12 99 TYR A O 1
ATOM 814 N N . PRO A 1 100 ? -14.970 14.189 7.649 1.00 80.44 100 PRO A N 1
ATOM 815 C CA . PRO A 1 100 ? -15.951 14.452 8.693 1.00 80.44 100 PRO A CA 1
ATOM 816 C C . PRO A 1 100 ? -15.274 14.890 9.996 1.00 80.44 100 PRO A C 1
ATO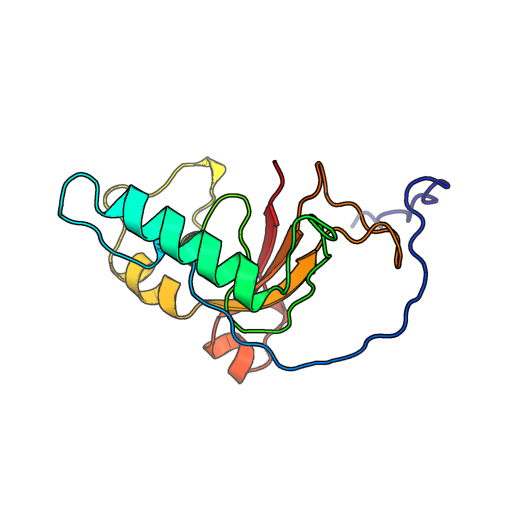M 818 O O . PRO A 1 100 ? -14.323 14.254 10.453 1.00 80.44 100 PRO A O 1
ATOM 821 N N . ASN A 1 101 ? -15.803 15.943 10.617 1.00 81.75 101 ASN A N 1
ATOM 822 C CA . ASN A 1 101 ? -15.368 16.408 11.928 1.00 81.75 101 ASN A CA 1
ATOM 823 C C . ASN A 1 101 ? -16.596 16.622 12.844 1.00 81.75 101 ASN A C 1
ATOM 825 O O . ASN A 1 101 ? -17.391 17.523 12.566 1.00 81.75 101 ASN A O 1
ATOM 829 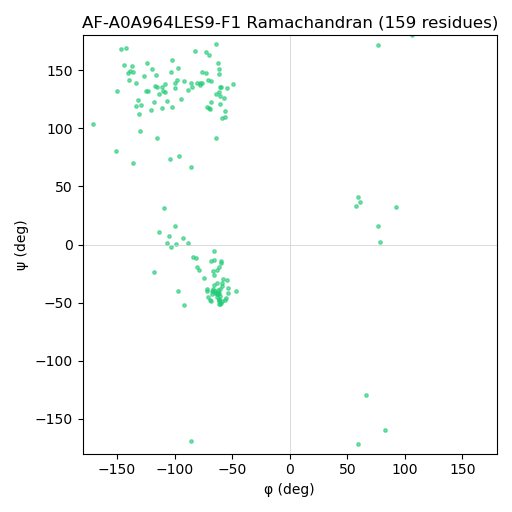N N . PRO A 1 102 ? -16.787 15.810 13.905 1.00 86.00 102 PRO A N 1
ATOM 830 C CA . PRO A 1 102 ? -15.895 14.737 14.343 1.00 86.00 102 PRO A CA 1
ATOM 831 C C . PRO A 1 102 ? -15.932 13.521 13.408 1.00 86.00 102 PRO A C 1
ATOM 833 O O . PRO A 1 102 ? -16.973 13.176 12.848 1.00 86.00 102 PRO A O 1
ATOM 836 N N . MET A 1 103 ? -14.791 12.843 13.281 1.00 85.94 103 MET A N 1
ATOM 837 C CA . MET A 1 103 ? -14.704 11.580 12.550 1.00 85.94 103 MET A CA 1
ATOM 838 C C . MET A 1 103 ? -15.463 10.483 13.320 1.00 85.94 103 MET A C 1
ATOM 840 O O . MET A 1 103 ? -15.107 10.231 14.477 1.00 85.94 103 MET A O 1
ATOM 844 N N . PRO A 1 104 ? -16.467 9.807 12.721 1.00 86.94 104 PRO A N 1
ATOM 845 C CA . PRO A 1 104 ? -17.203 8.747 13.402 1.00 86.94 104 PRO A CA 1
ATOM 846 C C . PRO A 1 104 ? -16.283 7.598 13.825 1.00 86.94 104 PRO A C 1
ATOM 848 O O . PRO A 1 104 ? -15.481 7.113 13.029 1.00 86.94 104 PRO A O 1
ATOM 851 N N . GLU A 1 105 ? -16.436 7.103 15.054 1.00 87.56 105 GLU A N 1
ATOM 852 C CA . GLU A 1 105 ? -15.594 6.011 15.570 1.00 87.56 105 GLU A CA 1
ATOM 853 C C . GLU A 1 105 ? -15.686 4.736 14.719 1.00 87.56 105 GLU A C 1
ATOM 855 O O . GLU A 1 105 ? -14.674 4.087 14.477 1.00 87.56 105 GLU A O 1
ATOM 860 N N . LEU A 1 106 ? -16.863 4.422 14.166 1.00 86.38 106 LEU A N 1
ATOM 861 C CA . LEU A 1 106 ? -17.035 3.285 13.250 1.00 86.38 106 LEU A CA 1
ATOM 862 C C . LEU A 1 106 ? -16.150 3.386 11.995 1.00 86.38 106 LEU A C 1
ATOM 864 O O . LEU A 1 106 ? -15.671 2.366 11.505 1.00 86.38 106 LEU A O 1
ATOM 868 N N . ILE A 1 107 ? -15.893 4.601 11.495 1.00 89.44 107 ILE A N 1
ATOM 869 C CA . ILE A 1 107 ? -14.974 4.822 10.371 1.00 89.44 107 ILE A CA 1
ATOM 870 C C . ILE A 1 107 ? -13.530 4.586 10.823 1.00 89.44 107 ILE A C 1
ATOM 872 O O . ILE A 1 107 ? -12.793 3.863 10.161 1.00 89.44 107 ILE A O 1
ATOM 876 N N . LYS A 1 108 ? -13.128 5.114 11.985 1.00 85.25 108 LYS A N 1
ATOM 877 C CA . LYS A 1 108 ? -11.764 4.910 12.506 1.00 85.25 108 LYS A CA 1
ATOM 878 C C . LYS A 1 108 ? -11.455 3.439 12.775 1.00 85.25 108 LYS A C 1
ATOM 880 O O . LYS A 1 108 ? -10.353 2.980 12.489 1.00 85.25 108 LYS A O 1
ATOM 885 N N . VAL A 1 109 ? -12.412 2.702 13.341 1.00 89.06 109 VAL A N 1
ATOM 886 C CA . VAL A 1 109 ? -12.240 1.272 13.620 1.00 89.06 109 VAL A CA 1
ATOM 887 C C . VAL A 1 109 ? -12.209 0.473 12.318 1.00 89.06 109 VAL A C 1
ATOM 889 O O . VAL A 1 109 ? -11.284 -0.313 12.135 1.00 89.06 109 VAL A O 1
ATOM 892 N N . GLY A 1 110 ? -13.149 0.715 11.398 1.00 92.50 110 GLY A N 1
ATOM 893 C CA . GLY A 1 110 ? -13.227 -0.020 10.131 1.00 92.50 110 GLY A CA 1
ATOM 894 C C . GLY A 1 110 ? -12.042 0.218 9.189 1.00 92.50 110 GLY A C 1
ATOM 895 O O . GLY A 1 110 ? -11.683 -0.672 8.425 1.00 92.50 110 GLY A O 1
ATOM 896 N N . ALA A 1 111 ? -11.371 1.372 9.279 1.00 93.00 111 ALA A N 1
ATOM 897 C CA . ALA A 1 111 ? -10.152 1.644 8.513 1.00 93.00 111 ALA A CA 1
ATOM 898 C C . ALA A 1 111 ? -9.085 0.547 8.706 1.00 93.00 111 ALA A C 1
ATOM 900 O O . ALA A 1 111 ? -8.449 0.122 7.745 1.00 93.00 111 ALA A O 1
ATOM 901 N N . LYS A 1 112 ? -8.959 -0.007 9.918 1.00 93.00 112 LYS A N 1
ATOM 902 C CA . LYS A 1 112 ? -7.949 -1.025 10.270 1.00 93.00 112 LYS A CA 1
ATOM 903 C C . LYS A 1 112 ? -8.115 -2.370 9.551 1.00 93.00 112 LYS A C 1
ATOM 905 O O . LYS A 1 112 ? -7.213 -3.214 9.605 1.00 93.00 112 LYS A O 1
ATOM 910 N N . ASP A 1 113 ? -9.258 -2.590 8.909 1.00 96.56 113 ASP A N 1
ATOM 911 C CA . ASP A 1 113 ? -9.558 -3.816 8.170 1.00 96.56 113 ASP A CA 1
ATOM 912 C C . ASP A 1 113 ? -9.336 -3.702 6.663 1.00 96.56 113 ASP A C 1
ATOM 914 O O . ASP A 1 113 ? -9.448 -4.696 5.943 1.00 96.56 113 ASP A O 1
ATOM 918 N N . TRP A 1 114 ? -8.904 -2.532 6.197 1.00 97.31 114 TRP A N 1
ATOM 919 C CA . TRP A 1 114 ? -8.289 -2.379 4.886 1.00 97.31 114 TRP A CA 1
ATOM 920 C C . TRP A 1 114 ? -6.838 -2.845 4.918 1.00 97.31 114 TRP A C 1
ATOM 922 O O . TRP A 1 114 ? -6.110 -2.591 5.873 1.00 97.31 114 TRP A O 1
ATOM 932 N N . GLN A 1 115 ? -6.420 -3.543 3.868 1.00 97.50 115 GLN A N 1
ATOM 933 C CA . GLN A 1 115 ? -5.031 -3.948 3.670 1.00 97.50 115 GLN A CA 1
ATOM 934 C C . GLN A 1 115 ? -4.611 -3.734 2.218 1.00 97.50 115 GLN A C 1
ATOM 936 O O . GLN A 1 115 ? -5.447 -3.786 1.304 1.00 97.50 115 GLN A O 1
ATOM 941 N N . LEU A 1 116 ? -3.310 -3.534 2.014 1.00 98.19 116 LEU A N 1
ATOM 942 C CA . LEU A 1 116 ? -2.725 -3.498 0.686 1.00 98.19 116 LEU A CA 1
ATOM 943 C C . LEU A 1 116 ? -2.960 -4.850 0.003 1.00 98.19 116 LEU A C 1
ATOM 945 O O . LEU A 1 116 ? -2.643 -5.904 0.553 1.00 98.19 116 LEU A O 1
ATOM 949 N N . LEU A 1 117 ? -3.510 -4.819 -1.205 1.00 98.50 117 LEU A N 1
ATOM 950 C CA . LEU A 1 117 ? -3.562 -5.969 -2.099 1.00 98.50 117 LEU A CA 1
ATOM 951 C C . LEU A 1 117 ? -2.337 -5.968 -3.013 1.00 98.50 117 LEU A C 1
ATOM 953 O O . LEU A 1 117 ? -1.626 -6.966 -3.081 1.00 98.50 117 LEU A O 1
ATOM 957 N N . LEU A 1 118 ? -2.084 -4.847 -3.693 1.00 98.19 118 LEU A N 1
ATOM 958 C CA . LEU A 1 118 ? -1.004 -4.705 -4.666 1.00 98.19 118 LEU A CA 1
ATOM 959 C C . LEU A 1 118 ? -0.508 -3.256 -4.709 1.00 98.19 118 LEU A C 1
ATOM 961 O O . LEU A 1 118 ? -1.309 -2.340 -4.849 1.00 98.19 118 LEU A O 1
ATOM 965 N N . GLN A 1 119 ? 0.802 -3.063 -4.651 1.00 97.56 119 GLN A N 1
ATOM 966 C CA . GLN A 1 119 ? 1.490 -1.818 -4.976 1.00 97.56 119 GLN A CA 1
ATOM 967 C C . GLN A 1 119 ? 2.268 -2.022 -6.275 1.00 97.56 119 GLN A C 1
ATOM 969 O O . GLN A 1 119 ? 2.999 -3.008 -6.407 1.00 97.56 119 GLN A O 1
ATOM 974 N N . ILE A 1 120 ? 2.132 -1.080 -7.203 1.00 96.06 120 ILE A N 1
ATOM 975 C CA . ILE A 1 120 ? 2.898 -1.012 -8.447 1.00 96.06 120 ILE A CA 1
ATOM 976 C C . ILE A 1 120 ? 3.646 0.316 -8.447 1.00 96.06 120 ILE A C 1
ATOM 978 O O . ILE A 1 120 ? 3.029 1.381 -8.441 1.00 96.06 120 ILE A O 1
ATOM 982 N N . ASP A 1 121 ? 4.970 0.241 -8.419 1.00 94.38 121 ASP A N 1
ATOM 983 C CA . ASP A 1 121 ? 5.835 1.417 -8.427 1.00 94.38 121 ASP A CA 1
ATOM 984 C C . ASP A 1 121 ? 6.034 1.943 -9.849 1.00 94.38 121 ASP A C 1
ATOM 986 O O . ASP A 1 121 ? 5.752 1.258 -10.841 1.00 94.38 121 ASP A O 1
ATOM 990 N N . THR A 1 122 ? 6.566 3.153 -9.938 1.00 92.56 122 THR A N 1
ATOM 991 C CA . THR A 1 122 ? 7.255 3.611 -11.140 1.00 92.56 122 THR A CA 1
ATOM 992 C C . THR A 1 122 ? 8.470 2.707 -11.379 1.00 92.56 122 THR A C 1
ATOM 994 O O . THR A 1 122 ? 9.227 2.406 -10.455 1.00 92.56 122 THR A O 1
ATOM 997 N N . ASP A 1 123 ? 8.632 2.225 -12.609 1.00 91.56 123 ASP A N 1
ATOM 998 C CA . ASP A 1 123 ? 9.661 1.267 -13.028 1.00 91.56 123 ASP A CA 1
ATOM 999 C C . ASP A 1 123 ? 10.002 1.499 -14.502 1.00 91.56 123 ASP A 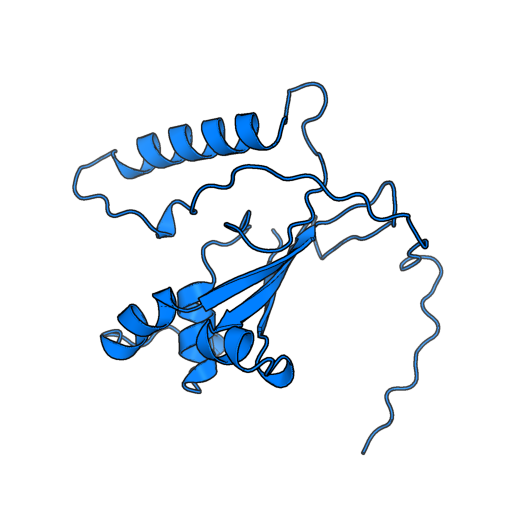C 1
ATOM 1001 O O . ASP A 1 123 ? 9.476 0.845 -15.407 1.00 91.56 123 ASP A O 1
ATOM 1005 N N . GLU A 1 124 ? 10.837 2.510 -14.736 1.00 88.31 124 GLU A N 1
ATOM 1006 C CA . GLU A 1 124 ? 11.196 2.980 -16.076 1.00 88.31 124 GLU A CA 1
ATOM 1007 C C . GLU A 1 124 ? 12.168 2.051 -16.805 1.00 88.31 124 GLU A C 1
ATOM 1009 O O . GLU A 1 124 ? 12.146 1.984 -18.033 1.00 88.31 124 GLU A O 1
ATOM 1014 N N . GLU A 1 125 ? 13.020 1.329 -16.071 1.00 85.62 125 GLU A N 1
ATOM 1015 C CA . GLU A 1 125 ? 14.036 0.474 -16.686 1.00 85.62 125 GLU A CA 1
ATOM 1016 C C . GLU A 1 125 ? 13.394 -0.716 -17.405 1.00 85.62 125 GLU A C 1
ATOM 1018 O O . GLU A 1 125 ? 13.733 -1.005 -18.556 1.00 85.62 125 GLU A O 1
ATOM 1023 N N . ASN A 1 126 ? 12.472 -1.417 -16.738 1.00 85.06 126 ASN A N 1
ATOM 1024 C CA . ASN A 1 126 ? 11.717 -2.530 -17.304 1.00 85.06 126 ASN A CA 1
ATOM 1025 C C . ASN A 1 126 ? 10.594 -2.934 -16.331 1.00 85.06 126 ASN A C 1
ATOM 1027 O O . ASN A 1 126 ? 10.875 -3.658 -15.374 1.00 85.06 126 ASN A O 1
ATOM 1031 N N . PRO A 1 127 ? 9.322 -2.575 -16.589 1.00 90.06 127 PRO A N 1
ATOM 1032 C CA . PRO A 1 127 ? 8.705 -2.563 -17.923 1.00 90.06 127 PRO A CA 1
ATOM 1033 C C . PRO A 1 127 ? 8.488 -1.194 -18.593 1.00 90.06 127 PRO A C 1
ATOM 1035 O O . PRO A 1 127 ? 7.844 -1.168 -19.643 1.00 90.06 127 PRO A O 1
ATOM 1038 N N . GLY A 1 128 ? 8.987 -0.083 -18.047 1.00 89.12 128 GLY A N 1
ATOM 1039 C CA . GLY A 1 128 ? 8.792 1.260 -18.618 1.00 89.12 128 GLY A CA 1
ATOM 1040 C C . GLY A 1 128 ? 7.568 1.998 -18.067 1.00 89.12 128 GLY A C 1
ATOM 1041 O O . GLY A 1 128 ? 6.903 2.730 -18.796 1.00 89.12 128 GLY A O 1
ATOM 1042 N N . TRP A 1 129 ? 7.204 1.763 -16.806 1.00 91.00 129 TRP A N 1
ATOM 1043 C CA . TRP A 1 129 ? 6.073 2.425 -16.154 1.00 91.00 129 TRP A CA 1
ATOM 1044 C C . TRP A 1 129 ? 6.486 3.733 -15.484 1.00 91.00 129 TRP A C 1
ATOM 1046 O O . TRP A 1 129 ? 7.436 3.751 -14.709 1.00 91.00 129 TRP A O 1
ATOM 1056 N N . MET A 1 130 ? 5.705 4.788 -15.728 1.00 89.94 130 MET A N 1
ATOM 1057 C CA . MET A 1 130 ? 5.800 6.090 -15.068 1.00 89.94 130 MET A CA 1
ATOM 1058 C C . MET A 1 130 ? 4.411 6.527 -14.605 1.00 89.94 130 MET A C 1
ATOM 1060 O O . MET A 1 130 ? 3.482 6.600 -15.415 1.00 89.94 130 MET A O 1
ATOM 1064 N N . TRP A 1 131 ? 4.261 6.820 -13.314 1.00 91.81 131 TRP A N 1
ATOM 1065 C CA . TRP A 1 131 ? 2.980 7.204 -12.722 1.00 91.81 131 TRP A CA 1
ATOM 1066 C C . TRP A 1 131 ? 3.020 8.647 -12.214 1.00 91.81 131 TRP A C 1
ATOM 1068 O O . TRP A 1 131 ? 3.385 8.894 -11.070 1.00 91.81 131 TRP A O 1
ATOM 1078 N N . GLY A 1 132 ? 2.625 9.610 -13.048 1.00 89.44 132 GLY A N 1
ATOM 1079 C CA . GLY A 1 132 ? 2.726 11.029 -12.680 1.00 89.44 132 GLY A CA 1
ATOM 1080 C C . GLY A 1 132 ? 4.190 11.457 -12.557 1.00 89.44 132 GLY A C 1
ATOM 1081 O O . GLY A 1 132 ? 4.968 11.177 -13.466 1.00 89.44 132 GLY A O 1
ATOM 1082 N N . ASP A 1 133 ? 4.555 12.101 -11.448 1.00 88.62 133 ASP A N 1
ATOM 1083 C CA . ASP A 1 133 ? 5.943 12.453 -11.117 1.00 88.62 133 ASP A CA 1
ATOM 1084 C C . ASP A 1 133 ? 6.566 11.394 -10.189 1.00 88.62 133 ASP A C 1
ATOM 1086 O O . ASP A 1 133 ? 6.649 11.562 -8.972 1.00 88.62 133 ASP A O 1
ATOM 1090 N N . VAL A 1 134 ? 6.927 10.237 -10.762 1.00 89.12 134 VAL A N 1
ATOM 1091 C CA . VAL A 1 134 ? 7.558 9.107 -10.040 1.00 89.12 134 VAL A CA 1
ATOM 1092 C C . VAL A 1 134 ? 6.683 8.565 -8.892 1.00 89.12 134 VAL A C 1
ATOM 1094 O O . VAL A 1 134 ? 7.139 8.241 -7.794 1.00 89.12 134 VAL A O 1
ATOM 1097 N N . GLY A 1 135 ? 5.381 8.466 -9.148 1.00 93.69 135 GLY A N 1
ATOM 1098 C CA . GLY A 1 135 ? 4.384 7.978 -8.204 1.00 93.69 135 GLY A CA 1
ATOM 1099 C C . GLY A 1 135 ? 4.218 6.462 -8.181 1.00 93.69 135 GLY A C 1
ATOM 1100 O O . GLY A 1 135 ? 4.984 5.695 -8.775 1.00 93.69 135 GLY A O 1
ATOM 1101 N N . ARG A 1 136 ? 3.159 6.027 -7.494 1.00 9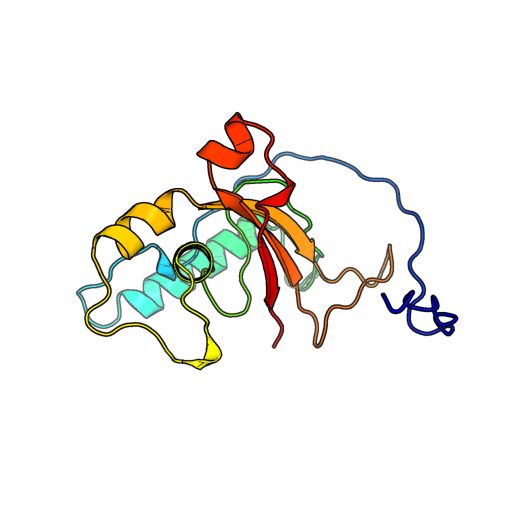5.62 136 ARG A N 1
ATOM 1102 C CA . ARG A 1 136 ? 2.794 4.619 -7.306 1.00 95.62 136 ARG A CA 1
ATOM 1103 C C . ARG A 1 136 ? 1.294 4.415 -7.388 1.00 95.62 136 ARG A C 1
ATOM 1105 O O . ARG A 1 136 ? 0.503 5.247 -6.941 1.00 95.62 136 ARG A O 1
ATOM 1112 N N . ILE A 1 137 ? 0.917 3.249 -7.895 1.00 97.25 137 ILE A N 1
ATOM 1113 C CA . ILE A 1 137 ? -0.456 2.763 -7.886 1.00 97.25 137 ILE A CA 1
ATOM 1114 C C . ILE A 1 137 ? -0.642 1.776 -6.735 1.00 97.25 137 ILE A C 1
ATOM 1116 O O . ILE A 1 137 ? 0.149 0.847 -6.570 1.00 97.25 137 ILE A O 1
ATOM 1120 N N . TYR A 1 138 ? -1.740 1.922 -5.996 1.00 98.06 138 TYR A N 1
ATOM 1121 C CA . TYR A 1 138 ? -2.107 1.043 -4.892 1.00 98.06 138 TYR A CA 1
ATOM 1122 C C . TYR A 1 138 ? -3.503 0.475 -5.089 1.00 98.06 138 TYR A C 1
ATOM 1124 O O . TYR A 1 138 ? -4.470 1.196 -5.333 1.00 98.06 138 TYR A O 1
ATOM 1132 N N . TYR A 1 139 ? -3.609 -0.831 -4.909 1.00 98.38 139 TYR A N 1
ATOM 1133 C CA . TYR A 1 139 ? -4.858 -1.557 -4.807 1.00 98.38 139 TYR A CA 1
ATOM 1134 C C . TYR A 1 139 ? -5.056 -1.960 -3.354 1.00 98.38 139 TYR A C 1
ATOM 1136 O O . TYR A 1 139 ? -4.223 -2.663 -2.783 1.00 98.38 139 TYR A O 1
ATOM 1144 N N . TRP A 1 140 ? -6.178 -1.558 -2.778 1.00 98.31 140 TRP A N 1
ATOM 1145 C CA . TRP A 1 140 ? -6.572 -1.863 -1.409 1.00 98.31 140 TRP A CA 1
ATOM 1146 C C . TRP A 1 140 ? -7.830 -2.717 -1.388 1.00 98.31 140 TRP A C 1
ATOM 1148 O O . TRP A 1 140 ? -8.720 -2.562 -2.225 1.00 98.31 140 TRP A O 1
ATOM 1158 N N . ILE A 1 141 ? -7.924 -3.616 -0.415 1.00 98.56 141 ILE A N 1
ATOM 1159 C CA . ILE A 1 141 ? -9.081 -4.495 -0.244 1.00 98.56 141 ILE A CA 1
ATOM 1160 C C . ILE A 1 141 ? -9.425 -4.634 1.237 1.00 98.56 141 ILE A C 1
ATOM 1162 O O . ILE A 1 141 ? -8.538 -4.724 2.088 1.00 98.56 141 ILE A O 1
ATOM 1166 N N . HIS A 1 142 ? -10.718 -4.673 1.555 1.00 98.19 142 HIS A N 1
ATOM 1167 C CA . HIS A 1 142 ? -11.169 -5.009 2.900 1.00 98.19 142 HIS A CA 1
ATOM 1168 C C . HIS A 1 142 ? -10.926 -6.502 3.176 1.00 98.19 142 HIS A C 1
ATOM 1170 O O . HIS A 1 142 ? -11.139 -7.344 2.299 1.00 98.19 142 HIS A O 1
ATOM 1176 N N . LYS A 1 143 ? -10.511 -6.871 4.392 1.00 98.19 143 LYS A N 1
ATOM 1177 C CA . LYS A 1 143 ? -10.227 -8.273 4.767 1.00 98.19 143 LYS A CA 1
ATOM 1178 C C . LYS A 1 143 ? -11.394 -9.222 4.470 1.00 98.19 143 LYS A C 1
ATOM 1180 O O . LYS A 1 143 ? -11.167 -10.299 3.923 1.00 98.19 143 LYS A O 1
ATOM 1185 N N . ASP A 1 144 ? -12.628 -8.806 4.753 1.00 97.94 144 ASP A N 1
ATOM 1186 C CA . ASP A 1 144 ? -13.825 -9.615 4.470 1.00 97.94 144 ASP A CA 1
ATOM 1187 C C . ASP A 1 144 ? -14.062 -9.830 2.970 1.00 97.94 144 ASP A C 1
ATOM 1189 O O . ASP A 1 144 ? -14.540 -10.890 2.558 1.00 97.94 144 ASP A O 1
ATOM 1193 N N . ASP A 1 145 ? -13.734 -8.834 2.144 1.00 98.44 145 ASP A N 1
ATOM 1194 C CA . ASP A 1 145 ? -13.834 -8.942 0.688 1.00 98.44 145 ASP A CA 1
ATOM 1195 C C . ASP A 1 145 ? -12.746 -9.855 0.134 1.00 98.44 145 ASP A C 1
ATOM 1197 O O . ASP A 1 145 ? -13.036 -10.696 -0.717 1.00 98.44 145 ASP A O 1
ATOM 1201 N N . LEU A 1 146 ? -11.523 -9.775 0.668 1.00 98.38 146 LEU A N 1
ATOM 1202 C CA . LEU A 1 146 ? -10.446 -10.692 0.304 1.00 98.38 146 LEU A CA 1
ATOM 1203 C C . LEU A 1 146 ? -10.805 -12.142 0.656 1.00 98.38 146 LEU A C 1
ATOM 1205 O O . LEU A 1 146 ? -10.673 -13.030 -0.187 1.00 98.38 146 LEU A O 1
ATOM 1209 N N . ALA A 1 147 ? -11.312 -12.381 1.870 1.00 98.38 147 ALA A N 1
ATOM 1210 C CA . ALA A 1 147 ? -11.722 -13.708 2.327 1.00 98.38 147 ALA A CA 1
ATOM 1211 C C . ALA A 1 147 ? -12.836 -14.305 1.451 1.00 98.38 147 ALA A C 1
ATOM 1213 O O . ALA A 1 147 ? -12.821 -15.496 1.138 1.00 98.38 147 ALA A O 1
ATOM 1214 N N . ALA A 1 148 ? -13.773 -13.466 1.007 1.00 98.56 148 ALA A N 1
ATOM 1215 C CA . ALA A 1 148 ? -14.869 -13.857 0.129 1.00 98.56 148 ALA A CA 1
ATOM 1216 C C . ALA A 1 148 ? -14.543 -13.773 -1.374 1.00 98.56 148 ALA A C 1
ATOM 1218 O O . ALA A 1 148 ? -15.413 -14.072 -2.191 1.00 98.56 148 ALA A O 1
ATOM 1219 N N . ARG A 1 149 ? -13.313 -13.391 -1.746 1.00 98.19 149 ARG A N 1
ATOM 1220 C CA . ARG A 1 149 ? -12.853 -13.201 -3.136 1.00 98.19 149 ARG A CA 1
ATOM 1221 C C . ARG A 1 149 ? -13.670 -12.175 -3.936 1.00 98.19 149 ARG A C 1
ATOM 1223 O O . ARG A 1 149 ? -13.813 -12.317 -5.149 1.00 98.19 149 ARG A O 1
ATOM 1230 N N . ARG A 1 150 ? -14.179 -11.138 -3.270 1.00 98.25 150 ARG A N 1
ATOM 1231 C CA . ARG A 1 150 ? -14.935 -10.031 -3.875 1.00 98.25 150 ARG A CA 1
ATOM 1232 C C . ARG A 1 150 ? -14.001 -8.941 -4.397 1.00 98.25 150 ARG A C 1
ATOM 1234 O O . ARG A 1 150 ? -13.936 -7.837 -3.858 1.00 98.25 150 ARG A O 1
ATOM 1241 N N . PHE A 1 151 ? -13.219 -9.266 -5.423 1.00 97.75 151 PHE A N 1
ATOM 1242 C CA . PHE A 1 151 ? -12.239 -8.339 -6.001 1.00 97.75 151 PHE A CA 1
ATOM 1243 C C . PHE A 1 151 ? -12.878 -7.145 -6.728 1.00 97.75 151 PHE A C 1
ATOM 1245 O O . PHE A 1 151 ? -12.211 -6.143 -6.966 1.00 97.75 151 PHE A O 1
ATOM 1252 N N . GLU A 1 152 ? -14.177 -7.198 -7.018 1.00 97.12 152 GLU A N 1
ATOM 1253 C CA . GLU A 1 152 ? -14.965 -6.054 -7.477 1.00 97.12 152 GLU A CA 1
ATOM 1254 C C . GLU A 1 152 ? -15.018 -4.904 -6.455 1.00 97.12 152 GLU A C 1
ATOM 1256 O O . GLU A 1 152 ? -15.283 -3.764 -6.831 1.00 97.12 152 GLU A O 1
ATOM 1261 N N . ASN A 1 153 ? -14.724 -5.182 -5.178 1.00 96.06 153 ASN A N 1
ATOM 1262 C CA . ASN A 1 153 ? -14.699 -4.190 -4.103 1.00 96.06 153 ASN A CA 1
ATOM 1263 C C . ASN A 1 153 ? -13.312 -3.575 -3.860 1.00 96.06 153 ASN A C 1
ATOM 1265 O O . ASN A 1 153 ? -13.151 -2.791 -2.924 1.00 96.06 153 ASN A O 1
ATOM 1269 N N . VAL A 1 154 ? -12.314 -3.885 -4.688 1.00 97.44 154 VAL A N 1
ATOM 1270 C CA . VAL A 1 154 ? -10.982 -3.277 -4.585 1.00 97.44 154 VAL A CA 1
ATOM 1271 C C . VAL A 1 154 ? -11.063 -1.759 -4.791 1.00 97.44 154 VAL A C 1
ATOM 1273 O O . VAL A 1 154 ? -11.911 -1.242 -5.525 1.00 97.44 154 VAL A O 1
ATOM 1276 N N . ARG A 1 155 ? -10.191 -1.024 -4.102 1.00 95.62 155 ARG A N 1
ATOM 1277 C CA . ARG A 1 155 ? -10.021 0.424 -4.241 1.00 95.62 155 ARG A CA 1
ATOM 1278 C C . ARG A 1 155 ? -8.674 0.723 -4.872 1.00 95.62 155 ARG A C 1
ATOM 1280 O O . ARG A 1 155 ? -7.681 0.109 -4.502 1.00 95.62 155 ARG A O 1
ATOM 1287 N N . LEU A 1 156 ? -8.677 1.645 -5.826 1.00 95.94 156 LEU A N 1
ATOM 1288 C CA . LEU A 1 156 ? -7.502 2.073 -6.571 1.00 95.94 156 LEU A CA 1
ATOM 1289 C C . LEU A 1 156 ? -7.116 3.483 -6.136 1.00 95.94 156 LEU A C 1
ATOM 1291 O O . LEU A 1 156 ? -7.966 4.372 -6.150 1.00 95.94 156 LEU A O 1
ATOM 1295 N N . PHE A 1 157 ? -5.840 3.673 -5.832 1.00 94.88 157 PHE A N 1
ATOM 1296 C CA . PHE A 1 157 ? -5.233 4.969 -5.564 1.00 94.88 157 PHE A CA 1
ATOM 1297 C C . PHE A 1 157 ? -4.012 5.156 -6.457 1.00 94.88 157 PHE A C 1
ATOM 1299 O O . PHE A 1 157 ? -3.289 4.200 -6.744 1.00 94.88 157 PHE A O 1
ATOM 1306 N N . LEU A 1 158 ? -3.794 6.395 -6.877 1.00 95.12 158 LEU A N 1
ATOM 1307 C CA . LEU A 1 158 ? -2.542 6.876 -7.440 1.00 95.12 158 LEU A CA 1
ATOM 1308 C C . LEU A 1 158 ? -2.063 7.975 -6.495 1.00 95.12 158 LEU A C 1
ATOM 1310 O O . LEU A 1 158 ? -2.812 8.923 -6.281 1.00 95.12 158 LEU A O 1
ATOM 1314 N N . GLN A 1 159 ? -0.856 7.834 -5.955 1.00 93.94 159 GLN A N 1
ATOM 1315 C CA . GLN A 1 159 ? -0.168 8.918 -5.253 1.00 93.94 159 GLN A CA 1
ATOM 1316 C C . GLN A 1 159 ? 1.116 9.244 -6.017 1.00 93.94 159 GLN A C 1
ATOM 1318 O O . GLN A 1 159 ? 1.831 8.329 -6.439 1.00 93.94 159 GLN A O 1
ATOM 1323 N N . CYS A 1 160 ? 1.408 10.525 -6.195 1.00 91.69 160 CYS A N 1
ATOM 1324 C CA . CYS A 1 160 ? 2.647 11.035 -6.776 1.00 91.69 160 CYS A CA 1
ATOM 1325 C C . CYS A 1 160 ? 3.003 12.370 -6.113 1.00 91.69 160 CYS A C 1
ATOM 1327 O O . CYS A 1 160 ? 2.180 12.920 -5.385 1.00 91.69 160 CYS A O 1
ATOM 1329 N N . SER A 1 161 ? 4.223 12.851 -6.343 1.00 78.62 161 SER A N 1
ATOM 1330 C CA . SER A 1 161 ? 4.655 14.173 -5.871 1.00 78.62 161 SER A CA 1
ATOM 1331 C C . SER A 1 161 ? 4.164 15.306 -6.774 1.00 78.62 161 SER A C 1
ATOM 1333 O O . SER A 1 161 ? 3.746 15.015 -7.923 1.00 78.62 161 SER A O 1
#